Protein AF-A0A398CT55-F1 (afdb_monomer)

Organism: NCBI:txid2315694

Structure (mmCIF, N/CA/C/O backbone):
data_AF-A0A398CT55-F1
#
_entry.id   AF-A0A398CT55-F1
#
loop_
_atom_site.group_PDB
_atom_site.id
_atom_site.type_symbol
_atom_site.label_atom_id
_atom_site.label_alt_id
_atom_site.label_comp_id
_atom_site.label_asym_id
_atom_site.label_entity_id
_atom_site.label_seq_id
_atom_site.pdbx_PDB_ins_code
_atom_site.Cartn_x
_atom_site.Cartn_y
_atom_site.Cartn_z
_atom_site.occupancy
_atom_site.B_iso_or_equiv
_atom_site.auth_seq_id
_atom_site.auth_comp_id
_atom_site.auth_asym_id
_atom_site.auth_atom_id
_atom_site.pdbx_PDB_model_num
ATOM 1 N N . MET A 1 1 ? -1.614 5.728 -19.213 1.00 64.38 1 MET A N 1
ATOM 2 C CA . MET A 1 1 ? -1.213 4.392 -19.727 1.00 64.38 1 MET A CA 1
ATOM 3 C C . MET A 1 1 ? -1.412 3.339 -18.639 1.00 64.38 1 MET A C 1
ATOM 5 O O . MET A 1 1 ? -1.161 3.649 -17.478 1.00 64.38 1 MET A O 1
ATOM 9 N N . CYS A 1 2 ? -1.875 2.132 -18.983 1.00 71.75 2 CYS A N 1
ATOM 10 C CA . CYS A 1 2 ? -2.101 1.042 -18.025 1.00 71.75 2 CYS A CA 1
ATOM 11 C C . CYS A 1 2 ? -1.090 -0.087 -18.248 1.00 71.75 2 CYS A C 1
ATOM 13 O O . CYS A 1 2 ? -0.991 -0.587 -19.364 1.00 71.75 2 CYS A O 1
ATOM 15 N N . VAL A 1 3 ? -0.368 -0.502 -17.206 1.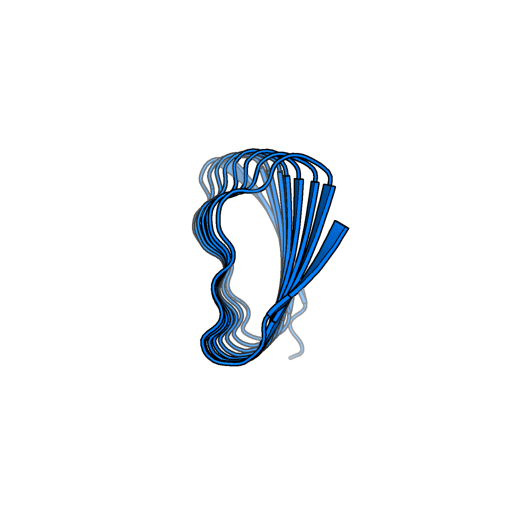00 76.12 3 VAL A N 1
ATOM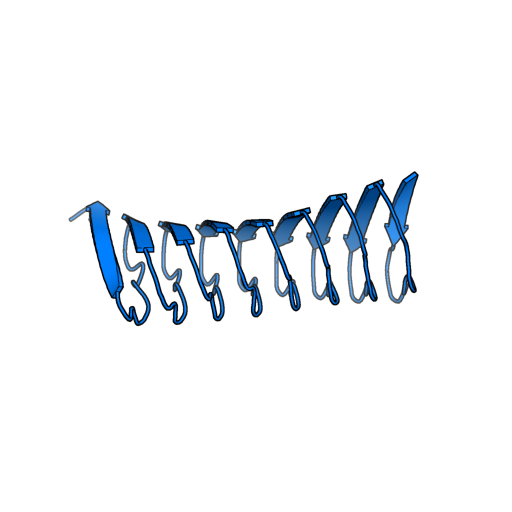 16 C CA . VAL A 1 3 ? 0.628 -1.585 -17.282 1.00 76.12 3 VAL A CA 1
ATOM 17 C C . VAL A 1 3 ? 0.216 -2.736 -16.369 1.00 76.12 3 VAL A C 1
ATOM 19 O O . VAL A 1 3 ? -0.313 -2.526 -15.278 1.00 76.12 3 VAL A O 1
ATOM 22 N N . LYS A 1 4 ? 0.449 -3.972 -16.804 1.00 82.62 4 LYS A N 1
ATOM 23 C CA . LYS A 1 4 ? 0.299 -5.157 -15.960 1.00 82.62 4 LYS A CA 1
ATOM 24 C C . LYS A 1 4 ? 1.671 -5.790 -15.770 1.00 82.62 4 LYS A C 1
ATOM 26 O O . LYS A 1 4 ? 2.290 -6.198 -16.744 1.00 82.62 4 LYS A O 1
ATOM 31 N N . LEU A 1 5 ? 2.116 -5.851 -14.524 1.00 77.88 5 LEU A N 1
ATOM 32 C CA . LEU A 1 5 ? 3.331 -6.530 -14.099 1.00 77.88 5 LEU A CA 1
ATOM 33 C C . LEU A 1 5 ? 2.908 -7.840 -13.428 1.00 77.88 5 LEU A C 1
ATOM 35 O O . LEU A 1 5 ? 2.049 -7.846 -12.541 1.00 77.88 5 LEU A O 1
ATOM 39 N N . ASN A 1 6 ? 3.455 -8.948 -13.913 1.00 76.25 6 ASN A N 1
ATOM 40 C CA . ASN A 1 6 ? 3.299 -10.263 -13.293 1.00 76.25 6 ASN A CA 1
ATOM 41 C C . ASN A 1 6 ? 4.604 -10.621 -12.563 1.00 76.25 6 ASN A C 1
ATOM 43 O O . ASN A 1 6 ? 5.443 -9.742 -12.364 1.00 76.25 6 ASN A O 1
ATOM 47 N N . SER A 1 7 ? 4.765 -11.894 -12.205 1.00 71.88 7 SER A N 1
ATOM 48 C CA . SER A 1 7 ? 5.868 -12.394 -11.390 1.00 71.88 7 SER A CA 1
ATOM 49 C C . SER A 1 7 ? 7.244 -11.868 -11.784 1.00 71.88 7 SER A C 1
ATOM 51 O O . SER A 1 7 ? 7.621 -11.940 -12.954 1.00 71.88 7 SER A O 1
ATOM 53 N N . HIS A 1 8 ? 7.972 -11.339 -10.794 1.00 66.06 8 HIS A N 1
ATOM 54 C CA . HIS A 1 8 ? 9.332 -10.802 -10.925 1.00 66.06 8 HIS A CA 1
ATOM 55 C C . HIS A 1 8 ? 9.487 -9.648 -11.931 1.00 66.06 8 HIS A C 1
ATOM 57 O O . HIS A 1 8 ? 10.532 -9.503 -12.567 1.00 66.06 8 HIS A O 1
ATOM 63 N N . ALA A 1 9 ? 8.461 -8.811 -12.096 1.00 64.75 9 ALA A N 1
ATOM 64 C CA . ALA A 1 9 ? 8.521 -7.669 -13.004 1.00 64.75 9 ALA A CA 1
ATOM 65 C C . ALA A 1 9 ? 8.647 -6.336 -12.251 1.00 64.75 9 ALA A C 1
ATOM 67 O O . ALA A 1 9 ? 7.930 -6.074 -11.281 1.00 64.75 9 ALA A O 1
ATOM 68 N N . SER A 1 10 ? 9.533 -5.465 -12.743 1.00 67.38 10 SER A N 1
ATOM 69 C CA . SER A 1 10 ? 9.741 -4.119 -12.214 1.00 67.38 10 SER A CA 1
ATOM 70 C C . SER A 1 10 ? 9.396 -3.046 -13.250 1.00 67.38 10 SER A C 1
ATOM 72 O O . SER A 1 10 ? 9.771 -3.136 -14.417 1.00 67.38 10 SER A O 1
ATOM 74 N N . ALA A 1 11 ? 8.661 -2.013 -12.834 1.00 67.25 11 ALA A N 1
ATOM 75 C CA . ALA A 1 11 ? 8.504 -0.793 -13.630 1.00 67.25 11 ALA A CA 1
ATOM 76 C C . ALA A 1 11 ? 9.328 0.344 -13.027 1.00 67.25 11 ALA A C 1
ATOM 78 O O . ALA A 1 11 ? 9.287 0.569 -11.820 1.00 67.25 11 ALA A O 1
ATOM 79 N N . GLY A 1 12 ? 10.041 1.075 -13.884 1.00 68.38 12 GLY A N 1
ATOM 80 C CA . GLY A 1 12 ? 10.835 2.242 -13.507 1.00 68.38 12 GLY A CA 1
ATOM 81 C C . GLY A 1 12 ? 10.013 3.525 -13.335 1.00 68.38 12 GLY A C 1
ATOM 82 O O . GLY A 1 12 ? 8.845 3.506 -12.943 1.00 68.38 12 GLY A O 1
ATOM 83 N N . TYR A 1 13 ? 10.653 4.657 -13.629 1.00 69.19 13 TYR A N 1
ATOM 84 C CA . TYR A 1 13 ? 10.071 5.992 -13.508 1.00 69.19 13 TYR A CA 1
ATOM 85 C C . TYR A 1 13 ? 8.941 6.220 -14.522 1.00 69.19 13 TYR A C 1
ATOM 87 O O . TYR A 1 13 ? 9.098 5.931 -15.707 1.00 69.19 13 TYR A O 1
ATOM 95 N N . ALA A 1 14 ? 7.824 6.805 -14.084 1.00 69.06 14 ALA A N 1
ATOM 96 C CA . ALA A 1 14 ? 6.776 7.268 -14.996 1.00 69.06 14 ALA A CA 1
ATOM 97 C C . ALA A 1 14 ? 6.145 8.587 -14.526 1.00 69.06 14 ALA A C 1
ATOM 99 O O . ALA A 1 14 ? 5.828 8.736 -13.342 1.00 69.06 14 ALA A O 1
ATOM 100 N N . SER A 1 15 ? 5.919 9.5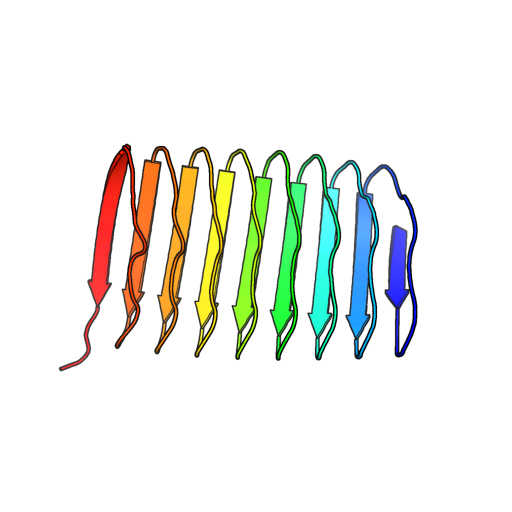07 -15.469 1.00 72.69 15 SER A N 1
ATOM 101 C CA . SER A 1 15 ? 5.273 10.809 -15.249 1.00 72.69 15 SER A CA 1
ATOM 102 C C . SER A 1 15 ? 3.892 10.867 -15.913 1.00 72.69 15 SER A C 1
ATOM 104 O O . SER A 1 15 ? 3.688 10.299 -16.987 1.00 72.69 15 SER A O 1
ATOM 106 N N . GLY A 1 16 ? 2.943 11.548 -15.271 1.00 76.50 16 GLY A N 1
ATOM 107 C CA . GLY A 1 16 ? 1.562 11.696 -15.728 1.00 76.50 16 GLY A CA 1
ATOM 108 C C . GLY A 1 16 ? 0.618 10.620 -15.180 1.00 76.50 16 GLY A C 1
ATOM 109 O O . GLY A 1 16 ? 0.839 10.044 -14.114 1.00 76.50 16 GLY A O 1
ATOM 110 N N . THR A 1 17 ? -0.481 10.365 -15.892 1.00 79.56 17 THR A N 1
ATOM 111 C CA . THR A 1 17 ? -1.518 9.427 -15.435 1.00 79.56 17 THR A CA 1
ATOM 112 C C . THR A 1 17 ? -1.154 7.978 -15.765 1.00 79.56 17 THR A C 1
ATOM 114 O O . THR A 1 17 ? -1.104 7.579 -16.938 1.00 79.56 17 THR A O 1
ATOM 117 N N . MET A 1 18 ? -0.961 7.154 -14.733 1.00 75.94 18 MET A N 1
ATOM 118 C CA . MET A 1 18 ? -0.626 5.737 -14.892 1.00 75.94 18 MET A CA 1
ATOM 119 C C . MET A 1 18 ? -1.489 4.837 -14.012 1.00 75.94 18 MET A C 1
ATOM 121 O O . MET A 1 18 ? -1.654 5.074 -12.818 1.00 75.94 18 MET A O 1
ATOM 125 N N . CYS A 1 19 ? -1.959 3.735 -14.586 1.00 79.88 19 CYS A N 1
ATOM 126 C CA . CYS A 1 19 ? -2.565 2.654 -13.820 1.00 79.88 19 CYS A CA 1
ATOM 127 C C . CYS A 1 19 ? -1.670 1.416 -13.896 1.00 79.88 19 CYS A C 1
ATOM 129 O O . CYS A 1 19 ? -1.112 1.123 -14.951 1.00 79.88 19 CYS A O 1
ATOM 131 N N . ALA A 1 20 ? -1.524 0.681 -12.798 1.00 79.62 20 ALA A N 1
ATOM 132 C CA . ALA A 1 20 ? -0.746 -0.550 -12.782 1.00 79.62 20 ALA A CA 1
ATOM 133 C C . ALA A 1 20 ? -1.473 -1.664 -12.034 1.00 79.62 20 ALA A C 1
ATOM 135 O O . ALA A 1 20 ? -2.082 -1.429 -10.989 1.00 79.62 20 ALA A O 1
ATOM 136 N N . LYS A 1 21 ? -1.383 -2.886 -12.556 1.00 84.62 21 LYS A N 1
ATOM 137 C CA . LYS A 1 21 ? -1.723 -4.097 -11.808 1.00 84.62 21 LYS A CA 1
ATOM 138 C C . LYS A 1 21 ? -0.451 -4.906 -11.597 1.00 84.62 21 LYS A C 1
ATOM 140 O O . LYS A 1 21 ? 0.131 -5.349 -12.580 1.00 84.62 21 LYS A O 1
ATOM 145 N N . LEU A 1 22 ? -0.052 -5.073 -10.344 1.00 80.38 22 LEU A N 1
ATOM 146 C CA . LEU A 1 22 ? 1.104 -5.850 -9.912 1.00 80.38 22 LEU A CA 1
ATOM 147 C C . LEU A 1 22 ? 0.601 -7.113 -9.207 1.00 80.38 22 LEU A C 1
ATOM 149 O O . LEU A 1 22 ? -0.273 -7.023 -8.344 1.00 80.38 22 LEU A O 1
ATOM 153 N N . ASN A 1 23 ? 1.113 -8.276 -9.596 1.00 79.75 23 ASN A N 1
ATOM 154 C CA . ASN A 1 23 ? 0.846 -9.541 -8.908 1.00 79.75 23 ASN A CA 1
ATOM 155 C C . ASN A 1 23 ? 2.175 -10.245 -8.618 1.00 79.75 23 ASN A C 1
ATOM 157 O O . ASN A 1 23 ? 2.989 -10.259 -9.538 1.00 79.75 23 ASN A O 1
ATOM 161 N N . SER A 1 24 ? 2.305 -10.881 -7.446 1.00 77.50 24 SER A N 1
ATOM 162 C CA . SER A 1 24 ? 3.361 -11.847 -7.073 1.00 77.50 24 SER A CA 1
ATOM 163 C C . SER A 1 24 ? 4.779 -11.323 -7.301 1.00 77.50 24 SER A C 1
ATOM 165 O O . SER A 1 24 ? 5.252 -11.345 -8.423 1.00 77.50 24 SER A O 1
ATOM 167 N N . ASP A 1 25 ? 5.484 -10.839 -6.280 1.00 74.19 25 ASP A N 1
ATOM 168 C CA . ASP A 1 25 ? 6.883 -10.372 -6.412 1.00 74.19 25 ASP A CA 1
ATOM 169 C C . ASP A 1 25 ? 7.097 -9.253 -7.456 1.00 74.19 25 ASP A C 1
ATOM 171 O O . ASP A 1 25 ? 8.170 -9.104 -8.051 1.00 74.19 25 ASP A O 1
ATOM 175 N N . ALA A 1 26 ? 6.058 -8.465 -7.736 1.00 73.19 26 ALA A N 1
ATOM 176 C CA . ALA A 1 26 ? 6.103 -7.384 -8.716 1.00 73.19 26 ALA A CA 1
ATOM 177 C C . ALA A 1 26 ? 6.292 -6.029 -8.022 1.00 73.19 26 ALA A C 1
ATOM 179 O O . ALA A 1 26 ? 5.622 -5.726 -7.033 1.00 73.19 26 ALA A O 1
ATOM 180 N N . SER A 1 27 ? 7.169 -5.187 -8.575 1.00 75.00 27 SER A N 1
ATOM 181 C CA . SER A 1 27 ? 7.556 -3.908 -7.965 1.00 75.00 27 SER A CA 1
ATOM 182 C C . SER A 1 27 ? 7.361 -2.715 -8.902 1.00 75.00 27 SER A C 1
ATOM 184 O O . SER A 1 27 ? 7.773 -2.732 -10.060 1.00 75.00 27 SER A O 1
ATOM 186 N N . ALA A 1 28 ? 6.764 -1.631 -8.412 1.00 73.56 28 ALA A N 1
ATOM 187 C CA . ALA A 1 28 ? 6.726 -0.353 -9.126 1.00 73.56 28 ALA A CA 1
ATOM 188 C C . ALA A 1 28 ? 7.686 0.654 -8.485 1.00 73.56 28 ALA A C 1
ATOM 190 O O . ALA A 1 28 ? 7.709 0.794 -7.268 1.00 73.56 28 ALA A O 1
ATOM 191 N N . GLY A 1 29 ? 8.450 1.377 -9.303 1.00 74.25 29 GLY A N 1
ATOM 192 C CA . GLY A 1 29 ? 9.360 2.438 -8.883 1.00 74.25 29 GLY A CA 1
ATOM 193 C C . GLY A 1 29 ? 8.677 3.799 -8.709 1.00 74.25 29 GLY A C 1
ATOM 194 O O . GLY A 1 29 ? 7.508 3.895 -8.333 1.00 74.25 29 GLY A O 1
ATOM 195 N N . TYR A 1 30 ? 9.432 4.869 -8.971 1.00 75.56 30 TYR A N 1
ATOM 196 C CA . TYR A 1 30 ? 8.993 6.251 -8.762 1.00 75.56 30 TYR A CA 1
ATOM 197 C C . TYR A 1 30 ? 7.910 6.704 -9.755 1.00 75.56 30 TYR A C 1
ATOM 199 O O . TYR A 1 30 ? 7.947 6.425 -10.956 1.00 75.56 30 TYR A O 1
ATOM 207 N N . ALA A 1 31 ? 6.975 7.501 -9.253 1.00 71.88 31 ALA A N 1
ATOM 208 C CA . ALA A 1 31 ? 5.847 8.044 -9.981 1.00 71.88 31 ALA A CA 1
ATOM 209 C C . ALA A 1 31 ? 5.634 9.540 -9.719 1.00 71.88 31 ALA A C 1
ATOM 211 O O . ALA A 1 31 ? 5.645 9.964 -8.567 1.00 71.88 31 ALA A O 1
ATOM 212 N N . SER A 1 32 ? 5.312 10.320 -10.754 1.00 79.12 32 SER A N 1
ATOM 213 C CA . SER A 1 32 ? 4.729 11.664 -10.595 1.00 79.12 32 SER A CA 1
ATOM 214 C C . SER A 1 32 ? 3.387 11.755 -11.326 1.00 79.12 32 SER A C 1
ATOM 216 O O . SER A 1 32 ? 3.271 11.246 -12.441 1.00 79.12 32 SER A O 1
ATOM 218 N N . GLY A 1 33 ? 2.376 12.378 -10.717 1.00 82.62 33 GLY A N 1
ATOM 219 C CA . GLY A 1 33 ? 1.039 12.574 -11.286 1.00 82.62 33 GLY A CA 1
ATOM 220 C C . GLY A 1 33 ? -0.060 11.742 -10.614 1.00 82.62 33 GLY A C 1
ATOM 221 O O . GLY 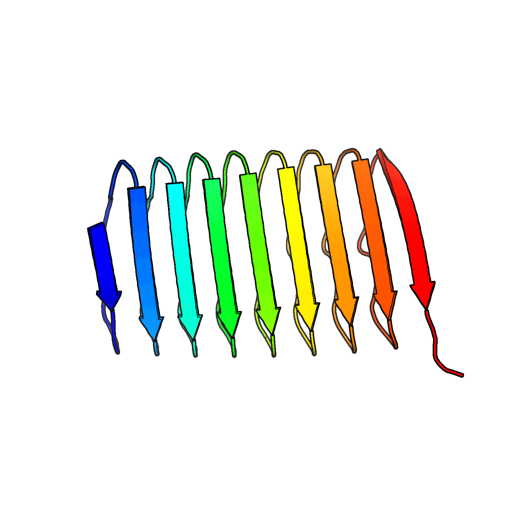A 1 33 ? -0.033 11.499 -9.407 1.00 82.62 33 GLY A O 1
ATOM 222 N N . MET A 1 34 ? -1.072 11.338 -11.390 1.00 81.75 34 MET A N 1
ATOM 223 C CA . MET A 1 34 ? -2.191 10.524 -10.900 1.00 81.75 34 MET A CA 1
ATOM 224 C C . MET A 1 34 ? -1.921 9.032 -11.113 1.00 81.75 34 MET A C 1
ATOM 226 O O . MET A 1 34 ? -1.608 8.594 -12.222 1.00 81.75 34 MET A O 1
ATOM 230 N N . ARG A 1 35 ? -2.076 8.229 -10.057 1.00 80.38 35 ARG A N 1
ATOM 231 C CA . ARG A 1 35 ? -1.747 6.803 -10.058 1.00 80.38 35 ARG A CA 1
ATOM 232 C C . ARG A 1 35 ? -2.886 5.951 -9.542 1.00 80.38 35 ARG A C 1
ATOM 234 O O . ARG A 1 35 ? -3.473 6.262 -8.512 1.00 80.38 35 ARG A O 1
ATOM 241 N N . VAL A 1 36 ? -3.152 4.843 -10.228 1.00 83.75 36 VAL A N 1
ATOM 242 C CA . VAL A 1 36 ? -4.104 3.825 -9.768 1.00 83.75 36 VAL A CA 1
ATOM 243 C C . VAL A 1 36 ? -3.436 2.460 -9.768 1.00 83.75 36 VAL A C 1
ATOM 245 O O . VAL A 1 36 ? -3.151 1.898 -10.823 1.00 83.75 36 VAL A O 1
ATOM 248 N N . TRP A 1 37 ? -3.177 1.913 -8.589 1.00 82.31 37 TRP A N 1
ATOM 249 C CA . TRP A 1 37 ? -2.457 0.663 -8.407 1.00 82.31 37 TRP A CA 1
ATOM 250 C C . TRP A 1 37 ? -3.348 -0.431 -7.824 1.00 82.31 37 TRP A C 1
ATOM 252 O O . TRP A 1 37 ? -4.133 -0.207 -6.902 1.00 82.31 37 TRP A O 1
ATOM 262 N N . LYS A 1 38 ? -3.215 -1.641 -8.361 1.00 86.19 38 LYS A N 1
ATOM 263 C CA . LYS A 1 38 ? -3.777 -2.859 -7.782 1.00 86.19 38 LYS A CA 1
ATOM 264 C C . LYS A 1 38 ? -2.639 -3.839 -7.538 1.00 86.19 38 LYS A C 1
ATOM 266 O O . LYS A 1 38 ? -2.064 -4.329 -8.503 1.00 86.19 38 LYS A O 1
ATOM 271 N N . LEU A 1 39 ? -2.331 -4.077 -6.273 1.00 81.81 39 LEU A N 1
ATOM 272 C CA . LEU A 1 39 ? -1.267 -4.949 -5.797 1.00 81.81 39 LEU A CA 1
ATOM 273 C C . LEU A 1 39 ? -1.893 -6.186 -5.159 1.00 81.81 39 LEU A C 1
ATOM 275 O O . LEU A 1 39 ? -2.827 -6.066 -4.363 1.00 81.81 39 LEU A O 1
ATOM 279 N N . ASN A 1 40 ? -1.383 -7.356 -5.520 1.00 82.50 40 ASN A N 1
ATOM 280 C CA . ASN A 1 40 ? -1.767 -8.634 -4.936 1.00 82.50 40 ASN A CA 1
ATOM 281 C C . ASN A 1 40 ? -0.507 -9.459 -4.656 1.00 82.50 40 ASN A C 1
ATOM 283 O O . ASN A 1 40 ? 0.300 -9.554 -5.581 1.00 82.50 40 ASN A O 1
ATOM 287 N N . SER A 1 41 ? -0.426 -10.104 -3.486 1.00 80.00 41 SER A N 1
ATOM 288 C CA . SER A 1 41 ? 0.567 -11.139 -3.128 1.00 80.00 41 SER A CA 1
ATOM 289 C C . SER A 1 41 ? 2.010 -10.673 -3.312 1.00 80.00 41 SER A C 1
ATOM 291 O O . SER A 1 41 ? 2.503 -10.666 -4.434 1.00 80.00 41 SER A O 1
ATOM 293 N N . ASP A 1 42 ? 2.675 -10.236 -2.243 1.00 77.56 42 ASP A N 1
ATOM 294 C CA . ASP A 1 42 ? 4.098 -9.836 -2.261 1.00 77.56 42 ASP A CA 1
ATOM 295 C C . ASP A 1 42 ? 4.433 -8.721 -3.274 1.00 77.56 42 ASP A C 1
ATOM 297 O O . ASP A 1 42 ? 5.561 -8.547 -3.739 1.00 77.56 42 ASP A O 1
ATOM 301 N N . ALA A 1 43 ? 3.423 -7.944 -3.670 1.00 77.38 43 ALA A N 1
ATOM 302 C CA . ALA A 1 43 ? 3.585 -6.848 -4.610 1.00 77.38 43 ALA A CA 1
ATOM 303 C C . ALA A 1 43 ? 3.913 -5.555 -3.864 1.00 77.38 43 ALA A C 1
ATOM 305 O O . ALA A 1 43 ? 3.299 -5.236 -2.844 1.00 77.38 43 ALA A O 1
ATOM 306 N N . SER A 1 44 ? 4.841 -4.779 -4.420 1.00 78.44 44 SER A N 1
ATOM 307 C CA . SER A 1 44 ? 5.355 -3.571 -3.785 1.00 78.44 44 SER A CA 1
ATOM 308 C C . SER A 1 44 ? 5.269 -2.356 -4.693 1.00 78.44 44 SER A C 1
ATOM 310 O O . SER A 1 44 ? 5.472 -2.389 -5.908 1.00 78.44 44 SER A O 1
ATOM 312 N N . ALA A 1 45 ? 4.933 -1.243 -4.074 1.00 77.06 45 ALA A N 1
ATOM 313 C CA . ALA A 1 45 ? 4.653 0.014 -4.727 1.00 77.06 45 ALA A CA 1
ATOM 314 C C . ALA A 1 45 ? 5.621 1.068 -4.190 1.00 77.06 45 ALA A C 1
ATOM 316 O O . ALA A 1 45 ? 5.704 1.256 -2.985 1.00 77.06 45 ALA A O 1
ATOM 317 N N . GLY A 1 46 ? 6.366 1.740 -5.063 1.00 78.25 46 GLY A N 1
ATOM 318 C CA . GLY A 1 46 ? 7.403 2.694 -4.682 1.00 78.25 46 GLY A CA 1
ATOM 319 C C . GLY A 1 46 ? 6.869 4.076 -4.306 1.00 78.25 46 GLY A C 1
ATOM 320 O O . GLY A 1 46 ? 5.795 4.229 -3.725 1.00 78.25 46 GLY A O 1
ATOM 321 N N . TYR A 1 47 ? 7.653 5.102 -4.630 1.00 79.88 47 TYR A N 1
ATOM 322 C CA . TYR A 1 47 ? 7.351 6.497 -4.315 1.00 79.88 47 TYR A CA 1
ATOM 323 C C . TYR A 1 47 ? 6.370 7.118 -5.323 1.00 79.88 47 TYR A C 1
ATOM 325 O O . TYR A 1 47 ? 6.551 6.958 -6.530 1.00 79.88 47 TYR A O 1
ATOM 333 N N . ALA A 1 48 ? 5.408 7.914 -4.851 1.00 78.56 48 ALA A N 1
ATOM 334 C CA . ALA A 1 48 ? 4.541 8.738 -5.691 1.00 78.56 48 ALA A CA 1
ATOM 335 C C . ALA A 1 48 ? 4.502 10.213 -5.247 1.00 78.56 48 ALA A C 1
ATOM 337 O O . ALA A 1 48 ? 4.336 10.510 -4.068 1.00 78.56 48 ALA A O 1
ATOM 338 N N . ASN A 1 49 ? 4.582 11.149 -6.194 1.00 82.38 49 ASN A N 1
ATOM 339 C CA . ASN A 1 49 ? 4.234 12.559 -5.987 1.00 82.38 49 ASN A CA 1
ATOM 340 C C . ASN A 1 49 ? 2.939 12.884 -6.743 1.00 82.38 49 ASN A C 1
ATOM 342 O O . ASN A 1 49 ? 2.870 12.674 -7.952 1.00 82.38 49 ASN A O 1
ATOM 346 N N . GLY A 1 50 ? 1.916 13.385 -6.054 1.00 85.88 50 GLY A N 1
ATOM 347 C CA . GLY A 1 50 ? 0.606 13.697 -6.622 1.00 85.88 50 GLY A CA 1
ATOM 348 C C . GLY A 1 50 ? -0.527 12.908 -5.969 1.00 85.88 50 GLY A C 1
ATOM 349 O O . GLY A 1 50 ? -0.690 12.929 -4.751 1.00 85.88 50 GLY A O 1
ATOM 350 N N . THR A 1 51 ? -1.360 12.256 -6.783 1.00 85.50 51 THR A N 1
ATOM 351 C CA . THR A 1 51 ? -2.532 11.506 -6.297 1.00 85.50 51 THR A CA 1
ATOM 352 C C . THR A 1 51 ? -2.340 10.014 -6.518 1.00 85.50 51 THR A C 1
ATOM 354 O O . THR A 1 51 ? -2.174 9.581 -7.654 1.00 85.50 51 THR A O 1
ATOM 357 N N . MET A 1 52 ? -2.420 9.215 -5.458 1.00 84.12 52 MET A N 1
ATOM 358 C CA . MET A 1 52 ? -2.301 7.760 -5.502 1.00 84.12 52 MET A CA 1
ATOM 359 C C . MET A 1 52 ? -3.580 7.084 -5.006 1.00 84.12 52 MET A C 1
ATOM 361 O O . MET A 1 52 ? -3.997 7.266 -3.868 1.00 84.12 52 MET A O 1
ATOM 365 N N . CYS A 1 53 ? -4.165 6.228 -5.832 1.00 86.75 53 CYS A N 1
ATOM 366 C CA . CYS A 1 53 ? -5.232 5.311 -5.459 1.00 86.75 53 CYS A CA 1
ATOM 367 C C . CYS A 1 53 ? -4.680 3.887 -5.480 1.00 86.75 53 CYS A C 1
ATOM 369 O O . CYS A 1 53 ? -4.205 3.440 -6.519 1.00 86.75 53 CYS A O 1
ATOM 371 N N . ALA A 1 54 ? -4.747 3.156 -4.373 1.00 84.00 54 ALA A N 1
ATOM 372 C CA . ALA A 1 54 ? -4.186 1.815 -4.282 1.00 84.00 54 ALA A CA 1
ATOM 373 C C . ALA A 1 54 ? -5.180 0.804 -3.707 1.00 84.00 54 ALA A C 1
ATOM 375 O O . ALA A 1 54 ? -5.906 1.079 -2.753 1.00 84.00 54 ALA A O 1
ATOM 376 N N . LYS A 1 55 ? -5.194 -0.399 -4.275 1.00 88.12 55 LYS A N 1
ATOM 377 C CA . LYS A 1 55 ? -5.829 -1.572 -3.677 1.00 88.12 55 LYS A CA 1
ATOM 378 C C . LYS A 1 55 ? -4.753 -2.617 -3.419 1.00 88.12 55 LYS A C 1
ATOM 380 O O . LYS A 1 55 ? -4.139 -3.069 -4.378 1.00 88.12 55 LYS A O 1
ATOM 385 N N . LEU A 1 56 ? -4.549 -2.959 -2.155 1.00 84.00 56 LEU A N 1
ATOM 386 C CA . LEU A 1 56 ? -3.540 -3.892 -1.676 1.00 84.00 56 LEU A CA 1
ATOM 387 C C . LEU A 1 56 ? -4.245 -5.102 -1.065 1.00 84.00 56 LEU A C 1
ATOM 389 O O . LEU A 1 56 ? -5.210 -4.939 -0.312 1.00 84.00 56 LEU A O 1
ATOM 393 N N . ASN A 1 57 ? -3.774 -6.290 -1.418 1.00 84.31 57 ASN A N 1
ATOM 394 C CA . ASN A 1 57 ? -4.268 -7.566 -0.919 1.00 84.31 57 ASN A CA 1
ATOM 395 C C . ASN A 1 57 ? -3.080 -8.492 -0.636 1.00 84.31 57 ASN A C 1
ATOM 397 O O . ASN A 1 57 ? -2.252 -8.612 -1.541 1.00 84.31 57 ASN A O 1
ATOM 401 N N . SER A 1 58 ? -3.085 -9.184 0.509 1.00 81.12 58 SER A N 1
ATOM 402 C CA . SER A 1 58 ? -2.183 -10.302 0.852 1.00 81.12 58 SER A CA 1
ATOM 403 C C . SER A 1 58 ? -0.704 -9.940 0.726 1.00 81.12 58 SER A C 1
ATOM 405 O O . SER A 1 58 ? -0.162 -9.980 -0.375 1.00 81.12 58 SER A O 1
ATOM 407 N N . ASP A 1 59 ? -0.074 -9.523 1.825 1.00 79.31 59 ASP A N 1
ATOM 408 C CA . ASP A 1 59 ? 1.365 -9.189 1.887 1.00 79.31 59 ASP A CA 1
ATOM 409 C C . ASP A 1 59 ? 1.809 -8.087 0.905 1.00 79.31 59 ASP A C 1
ATOM 411 O O . ASP A 1 59 ? 2.978 -7.919 0.561 1.00 79.31 59 ASP A O 1
ATOM 415 N N . ALA A 1 60 ? 0.855 -7.291 0.420 1.00 79.38 60 ALA A N 1
ATOM 416 C CA . ALA A 1 60 ? 1.131 -6.185 -0.481 1.00 79.38 60 ALA A CA 1
ATOM 417 C C . ALA A 1 60 ? 1.540 -4.934 0.302 1.00 79.38 60 ALA A C 1
ATOM 419 O O . ALA A 1 60 ? 0.911 -4.581 1.305 1.00 79.38 60 ALA A O 1
ATOM 420 N N . SER A 1 61 ? 2.521 -4.198 -0.226 1.00 80.69 61 SER A N 1
ATOM 421 C CA . SER A 1 61 ? 3.021 -2.966 0.384 1.00 80.69 61 SER A CA 1
ATOM 422 C C . SER A 1 61 ? 2.924 -1.764 -0.558 1.00 80.69 61 SER A C 1
ATOM 424 O O . SER A 1 61 ? 3.212 -1.843 -1.752 1.00 80.69 61 SER A O 1
ATOM 426 N N . ALA A 1 62 ? 2.514 -0.615 -0.025 1.00 79.62 62 ALA A N 1
ATOM 427 C CA . ALA A 1 62 ? 2.639 0.673 -0.703 1.00 79.62 62 ALA A CA 1
ATOM 428 C C . ALA A 1 62 ? 3.666 1.539 0.015 1.00 79.62 62 ALA A C 1
ATOM 430 O O . ALA A 1 62 ? 3.653 1.630 1.236 1.00 79.62 62 ALA A O 1
ATOM 431 N N . GLY A 1 63 ? 4.526 2.199 -0.747 1.00 80.69 63 GLY A N 1
ATOM 432 C CA . GLY A 1 63 ? 5.608 3.031 -0.251 1.00 80.69 63 GLY A CA 1
ATOM 433 C C . GLY A 1 63 ? 5.165 4.452 0.077 1.00 80.69 63 GLY A C 1
ATOM 434 O O . GLY A 1 63 ? 4.093 4.695 0.635 1.00 80.69 63 GLY A O 1
ATOM 435 N N . TYR A 1 64 ? 6.037 5.404 -0.243 1.00 81.69 64 TYR A N 1
ATOM 436 C CA . TYR A 1 64 ? 5.874 6.807 0.118 1.00 81.69 64 TYR A CA 1
ATOM 437 C C . TYR A 1 64 ? 4.951 7.550 -0.856 1.00 81.69 64 TYR A C 1
ATOM 439 O O . TYR A 1 64 ? 5.096 7.416 -2.069 1.00 81.69 64 TYR A O 1
ATOM 447 N N . THR A 1 65 ? 4.065 8.418 -0.359 1.00 81.62 65 THR A N 1
ATOM 448 C CA . THR A 1 65 ? 3.351 9.398 -1.202 1.00 81.62 65 THR A CA 1
ATOM 449 C C . THR A 1 65 ? 3.521 10.840 -0.704 1.00 81.62 65 THR A C 1
ATOM 451 O O . THR A 1 65 ? 3.403 11.117 0.483 1.00 81.62 65 THR A O 1
ATOM 454 N N . SER A 1 66 ? 3.753 11.793 -1.604 1.00 84.31 66 SER A N 1
ATOM 455 C CA . SER A 1 66 ? 3.558 13.225 -1.334 1.00 84.31 66 SER A CA 1
ATOM 456 C C . SER A 1 66 ? 2.302 13.689 -2.065 1.00 84.31 66 SER A C 1
ATOM 458 O O . SER A 1 66 ? 2.248 13.583 -3.286 1.00 84.31 66 SER A O 1
ATOM 460 N N . GLY A 1 67 ? 1.283 14.165 -1.347 1.00 86.50 67 GLY A N 1
ATOM 461 C CA . GLY A 1 67 ? 0.021 14.649 -1.909 1.00 86.50 67 GLY A CA 1
ATOM 462 C C . GLY A 1 67 ? -1.207 13.926 -1.351 1.00 86.50 67 GLY A C 1
ATOM 463 O O . GLY A 1 67 ? -1.471 13.952 -0.151 1.00 86.50 67 GLY A O 1
ATOM 464 N N . THR A 1 68 ? -2.010 13.320 -2.224 1.00 86.19 68 THR A N 1
ATOM 465 C CA . THR A 1 68 ? -3.245 12.626 -1.825 1.00 86.19 68 THR A CA 1
ATOM 466 C C . THR A 1 68 ? -3.091 11.125 -2.004 1.00 86.19 68 THR A C 1
ATOM 468 O O . THR A 1 68 ? -2.732 10.673 -3.087 1.00 86.19 68 THR A O 1
ATOM 471 N N . MET A 1 69 ? -3.410 10.334 -0.978 1.00 85.44 69 MET A N 1
ATOM 472 C CA . MET A 1 69 ? -3.431 8.874 -1.094 1.00 85.44 69 MET A CA 1
ATOM 473 C C . MET A 1 69 ? -4.744 8.276 -0.590 1.00 85.44 69 MET A C 1
ATOM 475 O O . MET A 1 69 ? -5.114 8.411 0.576 1.00 85.44 69 MET A O 1
ATOM 479 N N . CYS A 1 70 ? -5.398 7.528 -1.469 1.00 87.94 70 CYS A N 1
ATOM 480 C CA . CYS A 1 70 ? -6.564 6.709 -1.182 1.00 87.94 70 CYS A CA 1
ATOM 481 C C . CYS A 1 70 ? -6.155 5.237 -1.247 1.00 87.94 70 CYS A C 1
ATOM 483 O O . CYS A 1 70 ? -5.737 4.771 -2.304 1.00 87.94 70 CYS A O 1
ATOM 485 N N . ALA A 1 71 ? -6.276 4.481 -0.157 1.00 85.38 71 ALA A N 1
ATOM 486 C CA . ALA A 1 71 ? -5.882 3.074 -0.155 1.00 85.38 71 ALA A CA 1
ATOM 487 C C . ALA A 1 71 ? -6.940 2.155 0.454 1.00 85.38 71 ALA A C 1
ATOM 489 O O . ALA A 1 71 ? -7.563 2.471 1.468 1.00 85.38 71 ALA A O 1
ATOM 490 N N . LYS A 1 72 ? -7.122 0.991 -0.169 1.00 88.62 72 LYS A N 1
ATOM 491 C CA . LYS A 1 72 ? -7.885 -0.125 0.385 1.00 88.62 72 LYS A CA 1
ATOM 492 C C . LYS A 1 72 ? -6.944 -1.298 0.627 1.00 88.62 72 LYS A C 1
ATOM 494 O O . LYS A 1 72 ? -6.414 -1.835 -0.340 1.00 88.62 72 LYS A O 1
ATOM 499 N N . LEU A 1 73 ? -6.780 -1.679 1.886 1.00 84.56 73 LEU A N 1
ATOM 500 C CA . LEU A 1 73 ? -5.888 -2.737 2.348 1.00 84.56 73 LEU A CA 1
ATOM 501 C C . LEU A 1 73 ? -6.739 -3.898 2.872 1.00 84.56 73 LEU A C 1
ATOM 503 O O . LEU A 1 73 ? -7.696 -3.660 3.611 1.00 84.56 73 LEU A O 1
ATOM 507 N N . ASN A 1 74 ? -6.422 -5.125 2.462 1.00 84.06 74 ASN A N 1
ATOM 508 C CA . ASN A 1 74 ? -7.035 -6.345 2.995 1.00 84.06 74 ASN A CA 1
ATOM 509 C C . ASN A 1 74 ? -5.939 -7.386 3.259 1.00 84.06 74 ASN A C 1
ATOM 511 O O . ASN A 1 74 ? -5.125 -7.570 2.354 1.00 84.06 74 ASN A O 1
ATOM 515 N N . SER A 1 75 ? -5.995 -8.074 4.408 1.00 79.69 75 SER A N 1
ATOM 516 C CA . SER A 1 75 ? -5.180 -9.255 4.766 1.00 79.69 75 SER A CA 1
ATOM 517 C C . SER A 1 75 ? -3.674 -9.018 4.656 1.00 79.69 75 SER A C 1
ATOM 519 O O . SER A 1 75 ? -3.133 -9.053 3.553 1.00 79.69 75 SER A O 1
ATOM 521 N N . ASP A 1 76 ? -3.019 -8.726 5.781 1.00 79.12 76 ASP A N 1
ATOM 522 C CA . ASP A 1 76 ? -1.557 -8.538 5.890 1.00 79.12 76 ASP A CA 1
ATOM 523 C C . ASP A 1 76 ? -0.977 -7.451 4.964 1.00 79.12 76 ASP A C 1
ATOM 525 O O . ASP A 1 76 ? 0.210 -7.389 4.651 1.00 79.12 76 ASP A O 1
ATOM 529 N N . ALA A 1 77 ? -1.833 -6.544 4.494 1.00 78.75 77 ALA A N 1
ATOM 530 C CA . ALA A 1 77 ? -1.424 -5.450 3.630 1.00 78.75 77 ALA A CA 1
ATOM 531 C C . ALA A 1 77 ? -0.911 -4.266 4.456 1.00 78.75 77 ALA A C 1
ATOM 533 O O . ALA A 1 77 ? -1.493 -3.902 5.484 1.00 78.75 77 ALA A O 1
ATOM 534 N N . SER A 1 78 ? 0.121 -3.596 3.938 1.00 79.94 78 SER A N 1
ATOM 535 C CA . SER A 1 78 ? 0.731 -2.433 4.578 1.00 79.94 78 SER A CA 1
ATOM 536 C C . SER A 1 78 ? 0.770 -1.203 3.670 1.00 79.94 78 SER A C 1
ATOM 538 O O . SER A 1 78 ? 1.066 -1.262 2.477 1.00 79.94 78 SER A O 1
ATOM 540 N N . ALA A 1 79 ? 0.460 -0.038 4.234 1.00 78.81 79 ALA A N 1
ATOM 541 C CA . ALA A 1 79 ? 0.684 1.245 3.572 1.00 78.81 79 ALA A CA 1
ATOM 542 C C . ALA A 1 79 ? 1.768 2.021 4.312 1.00 78.81 79 ALA A C 1
ATOM 544 O O . ALA A 1 79 ? 1.734 2.123 5.530 1.00 78.81 79 ALA A O 1
ATOM 545 N N . GLY A 1 80 ? 2.700 2.606 3.575 1.00 78.44 80 GLY A N 1
ATOM 546 C CA . GLY A 1 80 ? 3.812 3.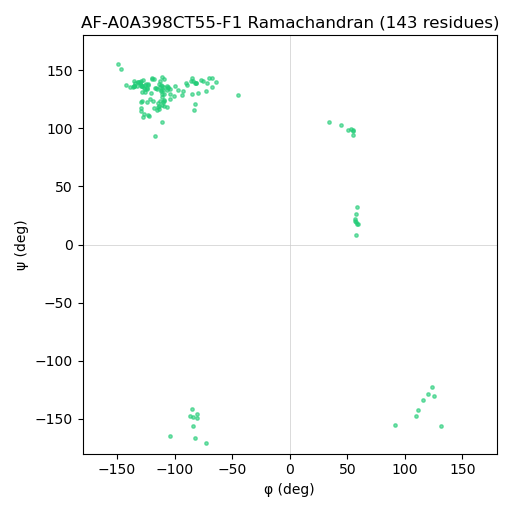371 4.106 1.00 78.44 80 GLY A CA 1
ATOM 547 C C . GLY A 1 80 ? 3.464 4.827 4.412 1.00 78.44 80 GLY A C 1
ATOM 548 O O . GLY A 1 80 ? 2.314 5.220 4.650 1.00 78.44 80 GLY A O 1
ATOM 549 N N . TYR A 1 81 ? 4.507 5.651 4.412 1.00 80.25 81 TYR A N 1
ATOM 550 C CA . TYR A 1 81 ? 4.433 7.072 4.727 1.00 80.25 81 TYR A CA 1
ATOM 551 C C . TYR A 1 81 ? 3.649 7.860 3.667 1.00 80.25 81 TYR A C 1
ATOM 553 O O . TYR A 1 81 ? 3.805 7.636 2.470 1.00 80.25 81 TYR A O 1
ATOM 561 N N . ALA A 1 82 ? 2.879 8.868 4.076 1.00 77.38 82 ALA A N 1
ATOM 562 C CA . ALA A 1 82 ? 2.581 9.968 3.159 1.00 77.38 82 ALA A CA 1
ATOM 563 C C . ALA A 1 82 ? 2.379 11.310 3.853 1.00 77.38 82 ALA A C 1
ATOM 565 O O . ALA A 1 82 ? 1.952 11.387 5.005 1.00 77.38 82 ALA A O 1
ATOM 566 N N . SER A 1 83 ? 2.619 12.364 3.083 1.00 82.31 83 SER A N 1
ATOM 567 C CA . SER A 1 83 ? 2.323 13.749 3.436 1.00 82.31 83 SER A CA 1
ATOM 568 C C . SER A 1 83 ? 1.107 14.240 2.645 1.00 82.31 83 SER A C 1
ATOM 570 O O . SER A 1 83 ? 1.056 14.015 1.439 1.00 82.31 83 SER A O 1
ATOM 572 N N . GLY A 1 84 ? 0.143 14.893 3.301 1.00 84.81 84 GLY A N 1
ATOM 573 C CA . GLY A 1 84 ? -1.055 15.493 2.704 1.00 84.81 84 GLY A CA 1
ATOM 574 C C . GLY A 1 84 ? -2.376 14.856 3.161 1.00 84.81 84 GLY A C 1
ATOM 575 O O . GLY A 1 84 ? -2.609 14.677 4.358 1.00 84.81 84 GLY A O 1
ATOM 576 N N . MET A 1 85 ? -3.285 14.567 2.222 1.00 84.25 85 MET A N 1
ATOM 577 C CA . MET A 1 85 ? -4.610 13.996 2.520 1.00 84.25 85 MET A CA 1
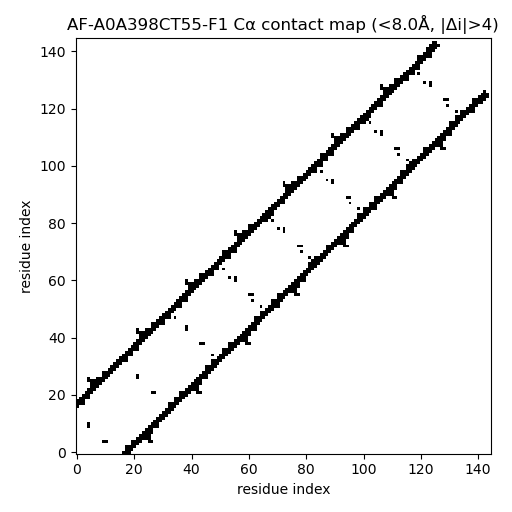ATOM 578 C C . MET A 1 85 ? -4.624 12.476 2.339 1.00 84.25 85 MET A C 1
ATOM 580 O O . MET A 1 85 ? -4.181 11.949 1.316 1.00 84.25 85 MET A O 1
ATOM 584 N N . ARG A 1 86 ? -5.180 11.756 3.318 1.00 82.81 86 ARG A N 1
ATOM 585 C CA . ARG A 1 86 ? -5.261 10.291 3.320 1.00 82.81 86 ARG A CA 1
ATOM 586 C C . ARG A 1 86 ? -6.675 9.796 3.538 1.00 82.81 86 ARG A C 1
ATOM 588 O O . ARG A 1 86 ? -7.356 10.228 4.467 1.00 82.81 86 ARG A O 1
ATOM 595 N N . VAL A 1 87 ? -7.068 8.815 2.732 1.00 87.19 87 VAL A N 1
ATOM 596 C CA . VAL A 1 87 ? -8.304 8.056 2.922 1.00 87.19 87 VAL A CA 1
ATOM 597 C C . VAL A 1 87 ? -7.985 6.572 2.880 1.00 87.19 87 VAL A C 1
ATOM 599 O O . VAL A 1 87 ? -7.584 6.041 1.845 1.00 87.19 87 VAL A O 1
ATOM 602 N N . TRP A 1 88 ? -8.185 5.884 3.997 1.00 85.44 88 TRP A N 1
ATOM 603 C CA . TRP A 1 88 ? -7.901 4.464 4.114 1.00 85.44 88 TRP A CA 1
ATOM 604 C C . TRP A 1 88 ? -9.128 3.634 4.458 1.00 85.44 88 TRP A C 1
ATOM 606 O O . TRP A 1 88 ? -9.987 4.025 5.251 1.00 85.44 88 TRP A O 1
ATOM 616 N N . LYS A 1 89 ? -9.176 2.439 3.876 1.00 87.56 89 LYS A N 1
ATOM 617 C CA . LYS A 1 89 ? -10.078 1.368 4.280 1.00 87.56 89 LYS A CA 1
ATOM 618 C C . LYS A 1 89 ? -9.253 0.117 4.542 1.00 87.56 89 LYS A C 1
ATOM 620 O O . LYS A 1 89 ? -8.695 -0.437 3.600 1.00 87.56 89 LYS A O 1
ATOM 625 N N . LEU A 1 90 ? -9.195 -0.292 5.800 1.00 82.88 90 LEU A N 1
ATOM 626 C CA . LEU A 1 90 ? -8.433 -1.431 6.284 1.00 82.88 90 LEU A CA 1
ATOM 627 C C . LEU A 1 90 ? -9.384 -2.538 6.739 1.00 82.88 90 LEU A C 1
ATOM 629 O O . LEU A 1 90 ? -10.390 -2.257 7.393 1.00 82.88 90 LEU A O 1
ATOM 633 N N . ASN A 1 91 ? -9.049 -3.770 6.381 1.00 81.88 91 ASN A N 1
ATOM 634 C CA . ASN A 1 91 ? -9.738 -4.993 6.775 1.00 81.88 91 ASN A CA 1
ATOM 635 C C . ASN A 1 91 ? -8.696 -6.047 7.160 1.00 81.88 91 ASN A C 1
ATOM 637 O O . ASN A 1 91 ? -7.792 -6.233 6.346 1.00 81.88 91 ASN A O 1
ATOM 641 N N . SER A 1 92 ? -8.910 -6.762 8.273 1.00 75.94 92 SER A N 1
ATOM 642 C CA . SER A 1 92 ? -8.236 -8.021 8.659 1.00 75.94 92 SER A CA 1
ATOM 643 C C . SER A 1 92 ? -6.713 -7.950 8.588 1.00 75.94 92 SER A C 1
ATOM 645 O O . SER A 1 92 ? -6.150 -8.055 7.500 1.00 75.94 92 SER A O 1
ATOM 647 N N . ASP A 1 93 ? -6.060 -7.724 9.729 1.00 77.31 93 ASP A N 1
ATOM 648 C CA . ASP A 1 93 ? -4.589 -7.682 9.868 1.00 77.31 93 ASP A CA 1
ATOM 649 C C . ASP A 1 93 ? -3.894 -6.634 8.978 1.00 77.31 93 ASP A C 1
ATOM 651 O O . ASP A 1 93 ? -2.689 -6.645 8.734 1.00 77.31 93 ASP A O 1
ATOM 655 N N . ALA A 1 94 ? -4.661 -5.669 8.471 1.00 76.00 94 ALA A N 1
ATOM 656 C CA . ALA A 1 94 ? -4.125 -4.580 7.677 1.00 76.00 94 ALA A CA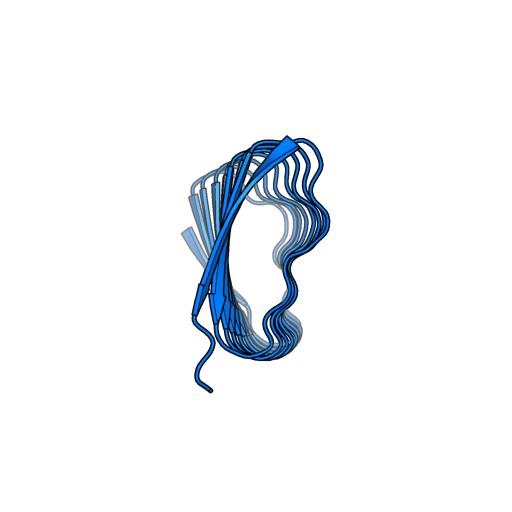 1
ATOM 657 C C . ALA A 1 94 ? -3.545 -3.494 8.586 1.00 76.00 94 ALA A C 1
ATOM 659 O O . ALA A 1 94 ? -4.167 -3.073 9.567 1.00 76.00 94 ALA A O 1
ATOM 660 N N . SER A 1 95 ? -2.399 -2.955 8.177 1.00 78.31 95 SER A N 1
ATOM 661 C CA . SER A 1 95 ? -1.719 -1.879 8.891 1.00 78.31 95 SER A CA 1
ATOM 662 C C . SER A 1 95 ? -1.477 -0.684 7.992 1.00 78.31 95 SER A C 1
ATOM 664 O O . SER A 1 95 ? -1.004 -0.792 6.861 1.00 78.31 95 SER A O 1
ATOM 666 N N . ALA A 1 96 ? -1.777 0.501 8.503 1.00 77.00 96 ALA A N 1
ATOM 667 C CA . ALA A 1 96 ? -1.406 1.724 7.823 1.00 77.00 96 ALA A CA 1
ATOM 668 C C . ALA A 1 96 ? -0.288 2.448 8.568 1.00 77.00 96 ALA A C 1
ATOM 670 O O . ALA A 1 96 ? -0.254 2.456 9.790 1.00 77.00 96 ALA A O 1
ATOM 671 N N . GLY A 1 97 ? 0.634 3.048 7.825 1.00 78.06 97 GLY A N 1
ATOM 672 C CA . GLY A 1 97 ? 1.833 3.676 8.358 1.00 78.06 97 GLY A CA 1
ATOM 673 C C . GLY A 1 97 ? 1.618 5.123 8.786 1.00 78.06 97 GLY A C 1
ATOM 674 O O . GLY A 1 97 ? 0.547 5.525 9.239 1.00 78.06 97 GLY A O 1
ATOM 675 N N . TYR A 1 98 ? 2.673 5.919 8.636 1.00 80.00 98 TYR A N 1
ATOM 676 C CA . TYR A 1 98 ? 2.696 7.312 9.066 1.00 80.00 98 TYR A CA 1
ATOM 677 C C . TYR A 1 98 ? 1.943 8.243 8.096 1.00 80.00 98 TYR A C 1
ATOM 679 O O . TYR A 1 98 ? 2.058 8.124 6.868 1.00 80.00 98 TYR A O 1
ATOM 687 N N . ALA A 1 99 ? 1.227 9.232 8.635 1.00 77.50 99 ALA A N 1
ATOM 688 C CA . ALA A 1 99 ? 0.682 10.345 7.861 1.00 77.50 99 ALA A CA 1
ATOM 689 C C . ALA A 1 99 ? 0.999 11.721 8.479 1.00 77.50 99 ALA A C 1
ATOM 691 O O . ALA A 1 99 ? 0.883 11.914 9.684 1.00 77.50 99 ALA A O 1
ATOM 692 N N . ASN A 1 100 ? 1.349 12.707 7.655 1.00 81.75 100 ASN A N 1
ATOM 693 C CA . ASN A 1 100 ? 1.368 14.117 8.063 1.00 81.75 100 ASN A CA 1
ATOM 694 C C . ASN A 1 100 ? 0.281 14.875 7.294 1.00 81.75 100 ASN A C 1
ATOM 696 O O . ASN A 1 100 ? 0.335 14.898 6.069 1.00 81.75 100 ASN A O 1
ATOM 700 N N . GLY A 1 101 ? -0.700 15.463 7.979 1.00 84.50 101 GLY A N 1
ATOM 701 C CA . GLY A 1 101 ? -1.817 16.190 7.374 1.00 84.50 101 GLY A CA 1
ATOM 702 C C . GLY A 1 101 ? -3.188 15.676 7.820 1.00 84.50 101 GLY A C 1
ATOM 703 O O . GLY A 1 101 ? -3.470 15.558 9.009 1.00 84.50 101 GLY A O 1
ATOM 704 N N . THR A 1 102 ? -4.084 15.414 6.868 1.00 84.94 102 THR A N 1
ATOM 705 C CA . THR A 1 102 ? -5.447 14.940 7.171 1.00 84.94 102 THR A CA 1
ATOM 706 C C . THR A 1 102 ? -5.560 13.451 6.895 1.00 84.94 102 THR A C 1
ATOM 708 O O . THR A 1 102 ? -5.229 13.004 5.798 1.00 84.94 102 THR A O 1
ATOM 711 N N . MET A 1 103 ? -6.075 12.678 7.850 1.00 84.19 103 MET A N 1
ATOM 712 C CA . MET A 1 103 ? -6.274 11.238 7.695 1.00 84.19 103 MET A CA 1
ATOM 713 C C . MET A 1 103 ? -7.690 10.812 8.075 1.00 84.19 103 MET A C 1
ATOM 715 O O . MET A 1 103 ? -8.121 10.943 9.219 1.00 84.19 103 MET A O 1
ATOM 719 N N . CYS A 1 104 ? -8.365 10.183 7.119 1.00 86.56 104 CYS A N 1
ATOM 720 C CA . CYS A 1 104 ? -9.633 9.496 7.303 1.00 86.56 104 CYS A CA 1
ATOM 721 C C . CYS A 1 104 ? -9.401 7.988 7.185 1.00 86.56 104 CYS A C 1
ATOM 723 O O . CYS A 1 104 ? -8.900 7.533 6.159 1.00 86.56 104 CYS A O 1
ATOM 725 N N . ALA A 1 105 ? -9.780 7.196 8.188 1.00 83.88 105 ALA A N 1
ATOM 726 C CA . ALA A 1 105 ? -9.667 5.739 8.112 1.00 83.88 105 ALA A CA 1
ATOM 727 C C . ALA A 1 105 ? -10.945 5.027 8.544 1.00 83.88 105 ALA A C 1
ATOM 729 O O . ALA A 1 105 ? -11.594 5.399 9.522 1.00 83.88 105 ALA A O 1
ATOM 730 N N . LYS A 1 106 ? -11.281 3.965 7.815 1.00 87.25 106 LYS A N 1
ATOM 731 C CA . LYS A 1 106 ? -12.233 2.948 8.248 1.00 87.25 106 LYS A CA 1
ATOM 732 C C . LYS A 1 106 ? -11.468 1.657 8.515 1.00 87.25 106 LYS A C 1
ATOM 734 O O . LYS A 1 106 ? -10.848 1.143 7.589 1.00 87.25 106 LYS A O 1
ATOM 739 N N . LEU A 1 107 ? -11.530 1.166 9.745 1.00 82.62 107 LEU A N 1
ATOM 740 C CA . LEU A 1 107 ? -10.833 -0.024 10.221 1.00 82.62 107 LEU A CA 1
ATOM 741 C C . LEU A 1 107 ? -11.864 -1.085 10.622 1.00 82.62 107 LEU A C 1
ATOM 743 O O . LEU A 1 107 ? -12.854 -0.757 11.276 1.00 82.62 107 LEU A O 1
ATOM 747 N N . ASN A 1 108 ? -11.636 -2.329 10.214 1.00 80.81 108 ASN A N 1
ATOM 748 C CA . ASN A 1 108 ? -12.454 -3.494 10.550 1.00 80.81 108 ASN A CA 1
ATOM 749 C C . ASN A 1 108 ? -11.534 -4.664 10.938 1.00 80.81 108 ASN A C 1
ATOM 751 O O . ASN A 1 108 ? -10.606 -4.891 10.164 1.00 80.81 108 ASN A O 1
ATOM 755 N N . SER A 1 109 ? -11.859 -5.411 12.008 1.00 74.25 109 SER A N 1
ATOM 756 C CA . SER A 1 109 ? -11.222 -6.671 12.473 1.00 74.25 109 SER A CA 1
ATOM 757 C C . SER A 1 109 ? -9.698 -6.641 12.454 1.00 74.25 109 SER A C 1
ATOM 759 O O . SER A 1 109 ? -9.102 -6.748 11.386 1.00 74.25 109 SER A O 1
ATOM 761 N N . ASP A 1 110 ? -9.072 -6.468 13.618 1.00 75.19 110 ASP A N 1
ATOM 762 C CA . ASP A 1 110 ? -7.608 -6.574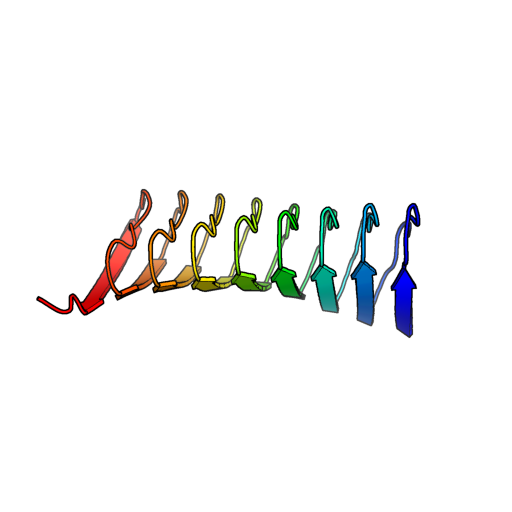 13.784 1.00 75.19 110 ASP A CA 1
ATOM 763 C C . ASP A 1 110 ? -6.800 -5.585 12.922 1.00 75.19 110 ASP A C 1
ATOM 765 O O . ASP A 1 110 ? -5.603 -5.722 12.687 1.00 75.19 110 ASP A O 1
ATOM 769 N N . ALA A 1 111 ? -7.464 -4.539 12.430 1.00 74.00 111 ALA A N 1
ATOM 770 C CA . ALA A 1 111 ? -6.842 -3.512 11.616 1.00 74.00 111 ALA A CA 1
ATOM 771 C C . ALA A 1 111 ? -6.287 -2.384 12.491 1.00 74.00 111 ALA A C 1
ATOM 773 O O . ALA A 1 111 ? -6.971 -1.884 13.392 1.00 74.00 111 ALA A O 1
ATOM 774 N N . SER A 1 112 ? -5.084 -1.915 12.157 1.00 76.56 112 SER A N 1
ATOM 775 C CA . SER A 1 112 ? -4.401 -0.854 12.896 1.00 76.56 112 SER A CA 1
ATOM 776 C C . SER A 1 112 ? -4.091 0.357 12.022 1.00 76.56 112 SER A C 1
ATOM 778 O O . SER A 1 112 ? -3.535 0.268 10.922 1.00 76.56 112 SER A O 1
ATOM 780 N N . ALA A 1 113 ? -4.462 1.535 12.519 1.00 74.88 113 ALA A N 1
ATOM 781 C CA . ALA A 1 113 ? -3.990 2.795 11.969 1.00 74.88 113 ALA A CA 1
ATOM 782 C C . ALA A 1 113 ? -2.642 3.162 12.604 1.00 74.88 113 ALA A C 1
ATOM 784 O O . ALA A 1 113 ? -2.465 3.028 13.806 1.00 74.88 113 ALA A O 1
ATOM 785 N N . GLY A 1 114 ? -1.710 3.694 11.817 1.00 75.00 114 GLY A N 1
ATOM 786 C CA . GLY A 1 114 ? -0.418 4.163 12.315 1.00 75.00 114 GLY A CA 1
ATOM 787 C C . GLY A 1 114 ? -0.453 5.571 12.907 1.00 75.00 114 GLY A C 1
ATOM 788 O O . GLY A 1 114 ? -1.507 6.165 13.168 1.00 75.00 114 GLY A O 1
ATOM 789 N N . TYR A 1 115 ? 0.738 6.133 13.101 1.00 77.75 115 TYR A N 1
ATOM 790 C CA . TYR A 1 115 ? 0.920 7.504 13.569 1.00 77.75 115 TYR A CA 1
ATOM 791 C C . TYR A 1 115 ? 0.372 8.514 12.555 1.00 77.75 115 TYR A C 1
ATOM 793 O O . TYR A 1 115 ? 0.629 8.398 11.357 1.00 77.75 115 TYR A O 1
ATOM 801 N N . ALA A 1 116 ? -0.290 9.574 13.022 1.00 73.31 116 ALA A N 1
ATOM 802 C CA . ALA A 1 116 ? -0.388 10.774 12.200 1.00 73.31 116 ALA A CA 1
ATOM 803 C C . ALA A 1 116 ? -0.395 12.085 12.982 1.00 73.31 116 ALA A C 1
ATOM 805 O O . ALA A 1 116 ? -0.884 12.156 14.110 1.00 73.31 116 ALA A O 1
ATOM 806 N N . SER A 1 117 ? 0.107 13.122 12.318 1.00 79.44 117 SER A N 1
ATOM 807 C CA . SER A 1 117 ? 0.060 14.518 12.750 1.00 79.44 117 SER A CA 1
ATOM 808 C C . SER A 1 117 ? -1.010 15.272 11.954 1.00 79.44 117 SER A C 1
ATOM 810 O O . SER A 1 117 ? -1.058 15.112 10.736 1.00 79.44 117 SER A O 1
ATOM 812 N N . GLY A 1 118 ? -1.858 16.070 12.610 1.00 83.38 118 GLY A N 1
ATOM 813 C CA . GLY A 1 118 ? -2.925 16.871 11.995 1.00 83.38 118 GLY A CA 1
ATOM 814 C C . GLY A 1 118 ? -4.345 16.397 12.336 1.00 83.38 118 GLY A C 1
ATOM 815 O O . GLY A 1 118 ? -4.617 16.020 13.475 1.00 83.38 118 GLY A O 1
ATOM 816 N N . MET A 1 119 ? -5.277 16.455 11.377 1.00 82.81 119 MET A N 1
ATOM 817 C CA . MET A 1 119 ? -6.697 16.139 11.612 1.00 82.81 119 MET A CA 1
ATOM 818 C C . MET A 1 119 ? -7.021 14.671 11.307 1.00 82.81 119 MET A C 1
ATOM 820 O O . MET A 1 119 ? -6.668 14.152 10.244 1.00 82.81 119 MET A O 1
ATOM 824 N N . ARG A 1 120 ? 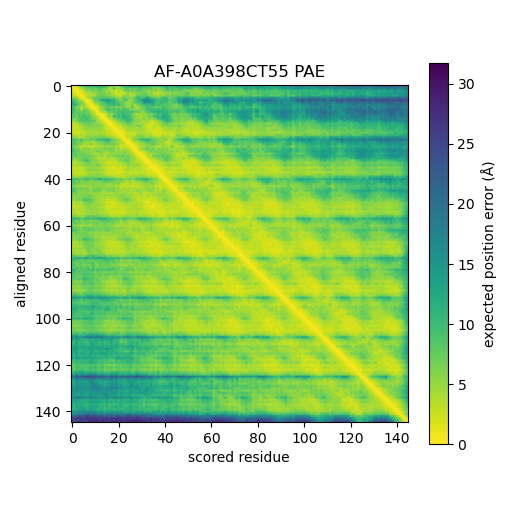-7.729 13.998 12.224 1.00 80.44 120 ARG A N 1
ATOM 825 C CA . ARG A 1 120 ? -8.064 12.568 12.141 1.00 80.44 120 ARG A CA 1
ATOM 826 C C . ARG A 1 120 ? -9.558 12.312 12.221 1.00 80.44 120 ARG A C 1
ATOM 828 O O . ARG A 1 120 ? -10.226 12.795 13.131 1.00 80.44 120 ARG A O 1
ATOM 835 N N . VAL A 1 121 ? -10.046 11.453 11.328 1.00 85.31 121 VAL A N 1
ATOM 836 C CA . VAL A 1 121 ? -11.403 10.899 11.382 1.00 85.31 121 VAL A CA 1
ATOM 837 C C . VAL A 1 121 ? -11.350 9.380 11.265 1.00 85.31 121 VAL A C 1
ATOM 839 O O . VAL A 1 121 ? -10.941 8.843 10.234 1.00 85.31 121 VAL A O 1
ATOM 842 N N . TRP A 1 122 ? -11.806 8.673 12.295 1.00 83.44 122 TRP A N 1
ATOM 843 C CA . TRP A 1 122 ? -11.819 7.215 12.334 1.00 83.44 122 TRP A CA 1
ATOM 844 C C . TRP A 1 122 ? -13.207 6.620 12.481 1.00 83.44 122 TRP A C 1
ATOM 846 O O . TRP A 1 122 ? -14.056 7.117 13.219 1.00 83.44 122 TRP A O 1
ATOM 856 N N . LYS A 1 123 ? -13.407 5.499 11.792 1.00 85.62 123 LYS A N 1
ATOM 857 C CA . LYS A 1 123 ? -14.512 4.570 12.016 1.00 85.62 123 LYS A CA 1
ATOM 858 C C . LYS A 1 123 ? -13.913 3.201 12.302 1.00 85.62 123 LYS A C 1
ATOM 860 O O . LYS A 1 123 ? -13.321 2.620 11.397 1.00 85.62 123 LYS A O 1
ATOM 865 N N . LEU A 1 124 ? -14.052 2.728 13.532 1.00 80.44 124 LEU A N 1
ATOM 866 C CA . LEU A 1 124 ? -13.506 1.461 14.007 1.00 80.44 124 LEU A CA 1
ATOM 867 C C . LEU A 1 124 ? -14.640 0.460 14.221 1.00 80.44 124 LEU A C 1
ATOM 869 O O . LEU A 1 124 ? -15.665 0.817 14.802 1.00 80.44 124 LEU A O 1
ATOM 873 N N . ASN A 1 125 ? -14.441 -0.771 13.763 1.00 80.75 125 ASN A N 1
ATOM 874 C CA . ASN A 1 125 ? -15.328 -1.908 13.985 1.00 80.75 125 ASN A CA 1
ATOM 875 C C . ASN A 1 125 ? -14.505 -3.096 14.503 1.00 80.75 125 ASN A C 1
ATOM 877 O O . ASN A 1 125 ? -13.447 -3.325 13.922 1.00 80.75 125 ASN A O 1
ATOM 881 N N . SER A 1 126 ? -15.023 -3.822 15.507 1.00 67.31 126 SER A N 1
ATOM 882 C CA . SER A 1 126 ? -14.510 -5.083 16.106 1.00 67.31 126 SER A CA 1
ATOM 883 C C . SER A 1 126 ? -12.980 -5.224 16.163 1.00 67.31 126 SER A C 1
ATOM 885 O O . SER A 1 126 ? -12.354 -5.442 15.134 1.00 67.31 126 SER A O 1
ATOM 887 N N . ASP A 1 127 ? -12.384 -5.081 17.350 1.00 71.62 127 ASP A N 1
ATOM 888 C CA . ASP A 1 127 ? -10.937 -5.254 17.626 1.00 71.62 127 ASP A CA 1
ATOM 889 C C . ASP A 1 127 ? -9.972 -4.367 16.811 1.00 71.62 127 ASP A C 1
ATOM 891 O O . ASP A 1 127 ? -8.750 -4.468 16.900 1.00 71.62 127 ASP A O 1
ATOM 895 N N . ALA A 1 128 ? -10.507 -3.406 16.054 1.00 72.38 128 ALA A N 1
ATOM 896 C CA . ALA A 1 128 ? -9.717 -2.407 15.355 1.00 72.38 128 ALA A CA 1
ATOM 897 C C . ALA A 1 128 ? -9.109 -1.377 16.316 1.00 72.38 128 ALA A C 1
ATOM 899 O O . ALA A 1 128 ? -9.793 -0.831 17.187 1.00 72.38 128 ALA A O 1
ATOM 900 N N . SER A 1 129 ? -7.849 -1.018 16.061 1.00 74.25 129 SER A N 1
ATOM 901 C CA . SER A 1 129 ? -7.107 -0.051 16.864 1.00 74.25 129 SER A CA 1
ATOM 902 C C . SER A 1 129 ? -6.810 1.244 16.117 1.00 74.25 129 SER A C 1
ATOM 904 O O . SER A 1 129 ? -6.336 1.301 14.978 1.00 74.25 129 SER A O 1
ATOM 906 N N . ALA A 1 130 ? -7.103 2.321 16.826 1.00 71.69 130 ALA A N 1
ATOM 907 C CA . ALA A 1 130 ? -6.697 3.673 16.520 1.00 71.69 130 ALA A CA 1
ATOM 908 C C . ALA A 1 130 ? -5.195 3.832 16.807 1.00 71.69 130 ALA A C 1
ATOM 910 O O . ALA A 1 130 ? -4.732 3.456 17.880 1.00 71.69 130 ALA A O 1
ATOM 911 N N . GLY A 1 131 ? -4.442 4.409 15.871 1.00 72.94 131 GLY A N 1
ATOM 912 C CA . GLY A 1 131 ? -3.024 4.709 16.078 1.00 72.94 131 GLY A CA 1
ATOM 913 C C . GLY A 1 131 ? -2.772 5.879 17.021 1.00 72.94 131 GLY A C 1
ATOM 914 O O . GLY A 1 131 ? -3.681 6.456 17.610 1.00 72.94 131 GLY A O 1
ATOM 915 N N . TYR A 1 132 ? -1.518 6.315 17.098 1.00 76.12 132 TYR A N 1
ATOM 916 C CA . TYR A 1 132 ? -1.185 7.565 17.775 1.00 76.12 132 TYR A CA 1
ATOM 917 C C . TYR A 1 132 ? -1.575 8.781 16.917 1.00 76.12 132 TYR A C 1
ATOM 919 O O . TYR A 1 132 ? -1.385 8.789 15.691 1.00 76.12 132 TYR A O 1
ATOM 927 N N . ALA A 1 133 ? -2.095 9.832 17.552 1.00 73.06 133 ALA A N 1
ATOM 928 C CA . ALA A 1 133 ? -2.441 11.093 16.906 1.00 73.06 133 ALA A CA 1
ATOM 929 C C . ALA A 1 133 ? -1.829 12.290 17.637 1.00 73.06 133 ALA A C 1
ATOM 931 O O . ALA A 1 133 ? -1.992 12.424 18.845 1.00 73.06 133 ALA A O 1
ATOM 932 N N . ASN A 1 134 ? -1.188 13.183 16.883 1.00 77.75 134 ASN A N 1
ATOM 933 C CA . ASN A 1 134 ? -0.848 14.525 17.345 1.00 77.75 134 ASN A CA 1
ATOM 934 C C . ASN A 1 134 ? -1.711 15.539 16.581 1.00 77.75 134 ASN A C 1
ATOM 936 O O . ASN A 1 134 ? -1.498 15.746 15.389 1.00 77.75 134 ASN A O 1
ATOM 940 N N . GLY A 1 135 ? -2.721 16.114 17.236 1.00 80.88 135 GLY A N 1
ATOM 941 C CA . GLY A 1 135 ? -3.674 17.044 16.624 1.00 80.88 135 GLY A CA 1
ATOM 942 C C . GLY A 1 135 ? -5.131 16.699 16.934 1.00 80.88 135 GLY A C 1
ATOM 943 O O . GLY A 1 135 ? -5.435 16.060 17.940 1.00 80.88 135 GLY A O 1
ATOM 944 N N . THR A 1 136 ? -6.054 17.143 16.081 1.00 84.12 136 THR A N 1
ATOM 945 C CA . THR A 1 136 ? -7.497 16.957 16.291 1.00 84.12 136 THR A CA 1
ATOM 946 C C . THR A 1 136 ? -7.936 15.547 15.901 1.00 84.12 136 THR A C 1
ATOM 948 O O . THR A 1 136 ? -7.662 15.096 14.790 1.00 84.12 136 THR A O 1
ATOM 951 N N . MET A 1 137 ? -8.678 14.870 16.780 1.00 82.44 137 MET A N 1
ATOM 952 C CA . MET A 1 137 ? -9.160 13.505 16.562 1.00 82.44 137 MET A CA 1
ATOM 953 C C . MET A 1 137 ? -10.675 13.389 16.733 1.00 82.44 137 MET A C 1
ATOM 955 O O . MET A 1 137 ? -11.237 13.797 17.745 1.00 82.44 137 MET A O 1
ATOM 959 N N . CYS A 1 138 ? -11.324 12.747 15.762 1.00 84.00 138 CYS A N 1
ATOM 960 C CA . CYS A 1 138 ? -12.701 12.277 15.849 1.00 84.00 138 CYS A CA 1
ATOM 961 C C . CYS A 1 138 ? -12.735 10.772 15.572 1.00 84.00 138 CYS A C 1
ATOM 963 O O . CYS A 1 138 ? -12.316 10.333 14.502 1.00 84.00 138 CYS A O 1
ATOM 965 N N . ALA A 1 139 ? -13.260 9.972 16.498 1.00 81.00 139 ALA A N 1
ATOM 966 C CA . ALA A 1 139 ? -13.386 8.528 16.323 1.00 81.00 139 ALA A CA 1
ATOM 967 C C . ALA A 1 139 ? -14.814 8.064 16.613 1.00 81.00 139 ALA A C 1
ATOM 969 O O . ALA A 1 139 ? -15.430 8.482 17.589 1.00 81.00 139 ALA A O 1
ATOM 970 N N . LYS A 1 140 ? -15.329 7.181 15.755 1.00 85.00 140 LYS A N 1
ATOM 971 C CA . LYS A 1 140 ? -16.569 6.438 15.977 1.00 85.00 140 LYS A CA 1
ATOM 972 C C . LYS A 1 140 ? -16.242 4.956 16.103 1.00 85.00 140 LYS A C 1
ATOM 974 O O . LYS A 1 140 ? -15.704 4.378 15.160 1.00 85.00 140 LYS A O 1
ATOM 979 N N . LEU A 1 141 ? -16.606 4.362 17.232 1.00 79.62 141 LEU A N 1
ATOM 980 C CA . LEU A 1 141 ? -16.472 2.935 17.501 1.00 79.62 141 LEU A CA 1
ATOM 981 C C . LEU A 1 141 ? -17.834 2.255 17.307 1.00 79.62 141 LEU A C 1
ATOM 983 O O . LEU A 1 141 ? -18.823 2.708 17.877 1.00 79.62 141 LEU A O 1
ATOM 987 N N . ASN A 1 142 ? -17.891 1.194 16.503 1.00 76.00 142 ASN A N 1
ATOM 988 C CA . ASN A 1 142 ? -19.013 0.256 16.504 1.00 76.00 142 ASN A CA 1
ATOM 989 C C . ASN A 1 142 ? -18.472 -1.115 16.929 1.00 76.00 142 ASN A C 1
ATOM 991 O O . ASN A 1 142 ? -17.957 -1.874 16.110 1.00 76.00 142 ASN A O 1
ATOM 995 N N . SER A 1 143 ? -18.540 -1.409 18.223 1.00 59.75 143 SER A N 1
ATOM 996 C CA . SER A 1 143 ? -18.329 -2.759 18.742 1.00 59.75 143 SER A CA 1
ATOM 997 C C . SER A 1 143 ? -19.650 -3.528 18.653 1.00 59.75 143 SER A C 1
ATOM 999 O O . SER A 1 143 ? -20.691 -3.022 19.074 1.00 59.75 143 SER A O 1
ATOM 1001 N N . HIS A 1 144 ? -19.631 -4.734 18.085 1.00 54.62 144 HIS A N 1
ATOM 1002 C CA . HIS A 1 144 ? -20.662 -5.719 18.404 1.00 54.62 144 HIS A CA 1
ATOM 1003 C C . HIS A 1 144 ? -20.236 -6.393 19.710 1.00 54.62 144 HIS A C 1
ATOM 1005 O O . HIS A 1 144 ? -19.108 -6.875 19.793 1.00 54.62 144 HIS A O 1
ATOM 1011 N N . ALA A 1 145 ? -21.097 -6.287 20.724 1.00 39.75 145 ALA A N 1
ATOM 1012 C CA . ALA A 1 145 ? -21.000 -7.042 21.969 1.00 39.75 145 ALA A CA 1
ATOM 1013 C C . ALA A 1 145 ? -21.351 -8.513 21.726 1.00 39.75 145 ALA A C 1
ATOM 1015 O O . ALA A 1 145 ? -22.179 -8.759 20.814 1.00 39.75 145 ALA A O 1
#

pLDDT: mean 78.77, std 6.65, range [39.75, 88.62]

Solvent-accessible surface area (backbone atoms only — not comparable to full-atom values): 6258 Å² total; per-residue (Å²): 92,78,48,78,34,46,72,76,29,76,44,66,78,49,77,47,60,39,35,38,38,26,31,39,55,5,38,39,38,45,36,36,39,44,37,40,39,37,28,29,38,52,6,38,36,36,39,36,38,40,38,40,38,38,39,29,30,41,53,6,39,37,38,41,36,42,39,38,39,38,38,39,28,30,40,52,6,39,37,38,43,34,38,39,44,36,40,40,37,29,30,39,53,8,38,38,37,41,37,40,38,38,40,37,39,37,26,28,40,55,6,35,44,32,44,33,38,40,44,38,40,40,38,32,27,47,79,32,43,82,42,55,74,50,69,53,78,46,78,44,79,50,70,80,129

Mean predicted aligned error: 7.17 Å

Sequence (145 aa):
MCVKLNSHASAGYASGTMCAKLNSDASAGYASGMRVWKLNSDASAGYANGTMCAKLNSDASAGYTSGTMCAKLNSDASAGYASGMRVWKLNSDASAGYANGTMCAKLNSDASAGYASGMRVWKLNSDASAGYANGTMCAKLNSHA

Radius of gyration: 14.79 Å; Cα contacts (8 Å, |Δi|>4): 491; chains: 1; bounding box: 32×29×42 Å

Foldseek 3Di:
DEEEAEACEEAEEDEEEYEYEYEHNYEYEEYEYAYHYEYEHCYEYYEYEYEYEYEYEHCYEYEEYEEEYEYEYEHNYEYEEYEYHYEYEYYACYEYEEYEEEYEYEYEHNYEYEEYEEHYEYEYEANYDYYHYHYHYDYDYDYDD

Nearest PDB structures (foldseek):
  2n3d-assembly1_A  TM=2.972E-01  e=2.859E+00  Caulobacter vibrioides CB15

Secondary structure (DSSP, 8-state):
-EEEE-TT-EE--EESSEEEEEESS-EE--EEEEEEEEEESS-EE--EEEEEEEEEESS-EE--EEEEEEEEEESS-EE--EEEEEEEEEESS-EE--EEEEEEEEEESS-B---EEEEEEEEEESS-B---EES-EEEEEE---